Protein AF-A0A9P6NZB2-F1 (afdb_monomer)

Mean predicted aligned error: 3.82 Å

Sequence (118 aa):
MQMKSLKKEGYTLVGYCRKSPGQEIDGDRIRLLQQMVNRLSDRSLVEKVFVSCCSSASDLLLERDLKNGKVIIEALEGVEGDTQDLVHYLRRVEDKVCIVAIDFAGFSTNSADVRNFF

pLDDT: mean 91.88, std 6.49, range [55.0, 97.62]

Foldseek 3Di:
DDLVVCVVVFAQEEEEEEDEDDDDDLVVLLVVQLVSLCCCVVPPVHPAYAYQSYHALADQLCPGPPPDDPVSQVSHPRHPYYSNSVLVVVVPDPTHYDYDYDDPSGNHVHPVSVVVSD

Structure (mmCIF, N/CA/C/O backbone):
data_AF-A0A9P6NZB2-F1
#
_entry.id   AF-A0A9P6NZB2-F1
#
loop_
_atom_site.group_PDB
_atom_site.id
_atom_site.type_symbol
_atom_site.label_atom_id
_atom_site.label_alt_id
_atom_site.label_comp_id
_atom_site.label_asym_id
_atom_site.label_entity_id
_atom_site.label_seq_id
_atom_site.pdbx_PDB_ins_code
_atom_site.Cartn_x
_atom_site.Cartn_y
_atom_site.Cartn_z
_atom_site.occupancy
_atom_site.B_iso_or_equiv
_atom_site.auth_seq_id
_atom_site.auth_comp_id
_atom_site.auth_asym_id
_atom_site.auth_atom_id
_atom_site.pdbx_PDB_model_num
ATOM 1 N N . MET A 1 1 ? -19.961 4.821 1.837 1.00 55.00 1 MET A N 1
ATOM 2 C CA . MET A 1 1 ? -19.388 4.749 3.199 1.00 55.00 1 MET A CA 1
ATOM 3 C C . MET A 1 1 ? -18.611 6.038 3.439 1.00 55.00 1 MET A C 1
ATOM 5 O O . MET A 1 1 ? -17.797 6.380 2.593 1.00 55.00 1 MET A O 1
ATOM 9 N N . GLN A 1 2 ? -18.923 6.820 4.476 1.00 76.62 2 GLN A N 1
ATOM 10 C CA . GLN A 1 2 ? -18.209 8.078 4.746 1.00 76.62 2 GLN A CA 1
ATOM 11 C C . GLN A 1 2 ? -17.050 7.794 5.704 1.00 76.62 2 GLN A C 1
ATOM 13 O O . GLN A 1 2 ? -17.273 7.284 6.790 1.00 76.62 2 GLN A O 1
ATOM 18 N N . MET A 1 3 ? -15.820 8.160 5.350 1.00 83.06 3 MET A N 1
ATOM 19 C CA . MET A 1 3 ? -14.619 7.855 6.154 1.00 83.06 3 MET A CA 1
ATOM 20 C C . MET A 1 3 ? -14.681 8.416 7.586 1.00 83.06 3 MET A C 1
ATOM 22 O O . MET A 1 3 ? -14.125 7.851 8.522 1.00 83.06 3 MET A O 1
ATOM 26 N N . LYS A 1 4 ? -15.450 9.495 7.778 1.00 86.69 4 LYS A N 1
ATOM 27 C CA . LYS A 1 4 ? -15.753 10.069 9.094 1.00 86.69 4 LYS A CA 1
ATOM 28 C C . LYS A 1 4 ? -16.547 9.124 10.005 1.00 86.69 4 LYS A C 1
ATOM 30 O O . LYS A 1 4 ? -16.383 9.222 11.215 1.00 86.69 4 LYS A O 1
ATOM 35 N N . SER A 1 5 ? -17.418 8.261 9.471 1.00 89.69 5 SER A N 1
ATOM 36 C CA . SER A 1 5 ? -18.164 7.3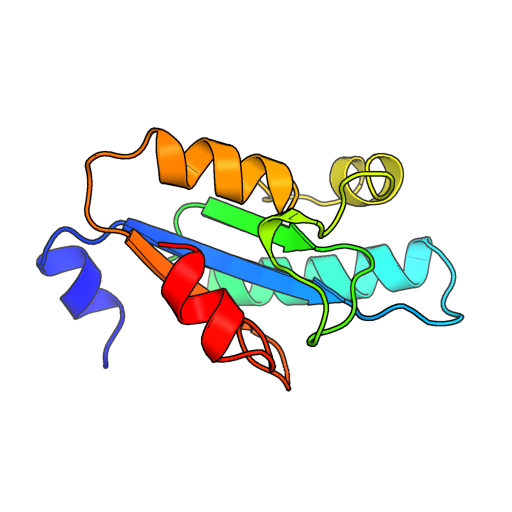00 10.298 1.00 89.69 5 SER A CA 1
ATOM 37 C C . SER A 1 5 ? -17.243 6.194 10.800 1.00 89.69 5 SER A C 1
ATOM 39 O O . SER A 1 5 ? -17.219 5.944 11.996 1.00 89.69 5 SER A O 1
ATOM 41 N N . LEU A 1 6 ? -16.387 5.654 9.927 1.00 90.69 6 LEU A N 1
ATOM 42 C CA . LEU A 1 6 ? -15.390 4.646 10.297 1.00 90.69 6 LEU A CA 1
ATOM 43 C C . LEU A 1 6 ? -14.466 5.141 11.417 1.00 90.69 6 LEU A C 1
ATOM 45 O O . LEU A 1 6 ? -14.271 4.436 12.401 1.00 90.69 6 LEU A O 1
ATOM 49 N N . LYS A 1 7 ? -13.978 6.387 11.340 1.00 87.69 7 LYS A N 1
ATOM 50 C CA . LYS A 1 7 ? -13.205 6.973 12.449 1.00 87.69 7 LYS A CA 1
ATOM 51 C C . LYS A 1 7 ? -13.992 7.051 13.758 1.00 87.69 7 LYS A C 1
ATOM 53 O O . LYS A 1 7 ? -13.444 6.763 14.814 1.00 87.69 7 LYS A O 1
ATOM 58 N N . LYS A 1 8 ? -15.277 7.419 13.711 1.00 89.88 8 LYS A N 1
ATOM 59 C CA . LYS A 1 8 ? -16.143 7.440 14.908 1.00 89.88 8 LYS A CA 1
ATOM 60 C C . LYS A 1 8 ? -16.384 6.044 15.485 1.00 89.88 8 LYS A C 1
ATOM 62 O O . LYS A 1 8 ? -16.587 5.917 16.684 1.00 89.88 8 LYS A O 1
ATOM 67 N N . GLU A 1 9 ? -16.354 5.020 14.640 1.00 91.88 9 GLU A N 1
ATOM 68 C CA . GLU A 1 9 ? -16.459 3.608 15.020 1.00 91.88 9 GLU A CA 1
ATOM 69 C C . GLU A 1 9 ? -15.127 3.025 15.533 1.00 91.88 9 GLU A C 1
ATOM 71 O O . GLU A 1 9 ? -15.064 1.839 15.861 1.00 91.88 9 GLU A O 1
ATOM 76 N N . GLY A 1 10 ? -14.073 3.847 15.620 1.00 91.81 10 GLY A N 1
ATOM 77 C CA . GLY A 1 10 ? -12.763 3.462 16.141 1.00 91.81 10 GLY A CA 1
ATOM 78 C C . GLY A 1 10 ? -11.838 2.814 15.113 1.00 91.81 10 GLY A C 1
ATOM 79 O O . GLY A 1 10 ? -10.882 2.159 15.508 1.00 91.81 10 GLY A O 1
ATOM 80 N N . TYR A 1 11 ? -12.108 2.958 13.810 1.00 94.56 11 TYR A N 1
ATOM 81 C CA . TYR A 1 11 ? -11.188 2.469 12.783 1.00 94.56 11 TYR A CA 1
ATOM 82 C C . TYR A 1 11 ? -10.016 3.427 12.569 1.00 94.56 11 TYR A C 1
ATOM 84 O O . TYR A 1 11 ? -10.221 4.615 12.301 1.00 94.56 11 TYR A O 1
ATOM 92 N N . THR A 1 12 ? -8.805 2.877 12.536 1.00 94.69 12 THR A N 1
ATOM 93 C CA . THR A 1 12 ? -7.632 3.550 11.976 1.00 94.69 12 THR A CA 1
ATOM 94 C C . THR A 1 12 ? -7.692 3.482 10.454 1.00 94.69 12 THR A C 1
ATOM 96 O O . THR A 1 12 ? -7.777 2.404 9.857 1.00 94.69 12 THR A O 1
ATOM 99 N N . LEU A 1 13 ? -7.661 4.645 9.804 1.00 95.25 13 LEU A N 1
ATOM 100 C CA . LEU A 1 13 ? -7.665 4.739 8.345 1.00 95.25 13 LEU A CA 1
ATOM 101 C C . LEU A 1 13 ? -6.232 4.713 7.816 1.00 95.25 13 LEU A C 1
ATOM 103 O O . LEU A 1 13 ? -5.441 5.608 8.118 1.00 95.25 13 LEU A O 1
ATOM 107 N N . VAL A 1 14 ? -5.917 3.724 6.984 1.00 96.56 14 VAL A N 1
ATOM 108 C CA . VAL A 1 14 ? -4.590 3.545 6.383 1.00 96.56 14 VAL A CA 1
ATOM 109 C C . VAL A 1 14 ? -4.694 3.693 4.872 1.00 96.56 14 VAL A C 1
ATOM 111 O O . VAL A 1 14 ? -5.451 2.984 4.217 1.00 96.56 14 VAL A O 1
ATOM 114 N N . GLY A 1 15 ? -3.939 4.623 4.304 1.00 96.75 15 GLY A N 1
ATOM 115 C CA . GLY A 1 15 ? -3.815 4.803 2.868 1.00 96.75 15 GLY A CA 1
ATOM 116 C C . GLY A 1 15 ? -2.869 3.776 2.261 1.00 96.75 15 GLY A C 1
ATOM 117 O O . GLY A 1 15 ? -1.808 3.494 2.813 1.00 96.75 15 GLY A O 1
ATOM 118 N N . TYR A 1 16 ? -3.242 3.248 1.101 1.00 97.00 16 TYR A N 1
ATOM 119 C CA . TYR A 1 16 ? -2.373 2.396 0.301 1.00 97.00 16 TYR A CA 1
ATOM 120 C C . TYR A 1 16 ? -2.412 2.820 -1.164 1.00 97.00 16 TYR A C 1
ATOM 122 O O . TYR A 1 16 ? -3.485 3.011 -1.746 1.00 97.00 16 TYR A O 1
ATOM 130 N N . CYS A 1 17 ? -1.248 2.953 -1.787 1.00 95.88 17 CYS A N 1
ATOM 131 C CA . CYS A 1 17 ? -1.152 3.135 -3.230 1.00 95.88 17 CYS A CA 1
ATOM 132 C C . CYS A 1 17 ? -0.099 2.202 -3.828 1.00 95.88 17 CYS A C 1
ATOM 134 O O . CYS A 1 17 ? 0.818 1.743 -3.152 1.00 95.88 17 CYS A O 1
ATOM 136 N N . ARG A 1 18 ? -0.255 1.884 -5.112 1.00 94.50 18 ARG A N 1
ATOM 137 C CA . ARG A 1 18 ? 0.628 0.968 -5.834 1.00 94.50 18 ARG A CA 1
ATOM 138 C C . ARG A 1 18 ? 0.933 1.526 -7.211 1.00 94.50 18 ARG A C 1
ATOM 140 O O . ARG A 1 18 ? 0.044 2.053 -7.880 1.00 94.50 18 ARG A O 1
ATOM 147 N N . LYS A 1 19 ? 2.164 1.321 -7.676 1.00 92.50 19 LYS A N 1
ATOM 148 C CA . LYS A 1 19 ? 2.532 1.512 -9.078 1.00 92.50 19 LYS A CA 1
ATOM 149 C C . LYS A 1 19 ? 2.953 0.189 -9.708 1.00 92.50 19 LYS A C 1
ATOM 151 O O . LYS A 1 19 ? 3.798 -0.530 -9.182 1.00 92.50 19 LYS A O 1
ATOM 156 N N . SER A 1 20 ? 2.376 -0.115 -10.870 1.00 92.44 20 SER A N 1
ATOM 157 C CA . SER A 1 20 ? 2.782 -1.270 -11.676 1.00 92.44 20 SER A CA 1
ATOM 158 C C . SER A 1 20 ? 4.220 -1.131 -12.177 1.00 92.44 20 SER A C 1
ATOM 160 O O . SER A 1 20 ? 4.693 -0.001 -12.351 1.00 92.44 20 SER A O 1
ATOM 162 N N . PRO A 1 21 ? 4.906 -2.242 -12.484 1.00 91.75 21 PRO A N 1
ATOM 163 C CA . PRO A 1 21 ? 6.121 -2.202 -13.282 1.00 91.75 21 PRO A CA 1
ATOM 164 C C . PRO A 1 21 ? 5.874 -1.468 -14.602 1.00 91.75 21 PRO A C 1
ATOM 166 O O . PRO A 1 21 ? 4.776 -1.519 -15.165 1.00 91.75 21 PRO A O 1
ATOM 169 N N . GLY A 1 22 ? 6.884 -0.748 -15.068 1.00 89.56 22 GLY A N 1
ATOM 170 C CA . GLY A 1 22 ? 6.807 0.080 -16.262 1.00 89.56 22 GLY A CA 1
ATOM 171 C C . GLY A 1 22 ? 8.182 0.606 -16.655 1.00 89.56 22 GLY A C 1
ATOM 172 O O . GLY A 1 22 ? 9.174 0.305 -15.996 1.00 89.56 22 GLY A O 1
ATOM 173 N N . GLN A 1 23 ? 8.227 1.336 -17.768 1.00 90.75 23 GLN A N 1
ATOM 174 C CA . GLN A 1 23 ? 9.461 1.843 -18.382 1.00 90.75 23 GLN A CA 1
ATOM 175 C C . GLN A 1 23 ? 9.780 3.288 -17.966 1.00 90.75 23 GLN A C 1
ATOM 177 O O . GLN A 1 23 ? 10.683 3.903 -18.526 1.00 90.75 23 GLN A O 1
ATOM 182 N N . GLU A 1 24 ? 9.010 3.870 -17.042 1.00 90.62 24 GLU A N 1
ATOM 183 C CA . GLU A 1 24 ? 9.308 5.201 -16.525 1.00 90.62 24 GLU A CA 1
ATOM 184 C C . GLU A 1 24 ? 10.604 5.202 -15.709 1.00 90.62 24 GLU A C 1
ATOM 186 O O . GLU A 1 24 ? 10.911 4.249 -14.994 1.00 90.62 24 GLU A O 1
ATOM 191 N N . ILE A 1 25 ? 11.342 6.306 -15.796 1.00 92.56 25 ILE A N 1
ATOM 192 C CA . ILE A 1 25 ? 12.512 6.535 -14.952 1.00 92.56 25 ILE A CA 1
ATOM 193 C C . ILE A 1 25 ? 12.085 6.794 -13.501 1.00 92.56 25 ILE A C 1
ATOM 195 O O . ILE A 1 25 ? 10.969 7.258 -13.241 1.00 92.56 25 ILE A O 1
ATOM 199 N N . ASP A 1 26 ? 12.998 6.569 -12.557 1.00 92.25 26 ASP A N 1
ATOM 200 C CA . ASP A 1 26 ? 12.716 6.681 -11.121 1.00 92.25 26 ASP A CA 1
ATOM 201 C C . ASP A 1 26 ? 12.127 8.043 -10.726 1.00 92.25 26 ASP A C 1
ATOM 203 O O . ASP A 1 26 ? 11.168 8.091 -9.961 1.00 92.25 26 ASP A O 1
ATOM 207 N N . GLY A 1 27 ? 12.615 9.150 -11.299 1.00 94.81 27 GLY A N 1
ATOM 208 C CA . GLY A 1 27 ? 12.093 10.492 -11.005 1.00 94.81 27 GLY A CA 1
ATOM 209 C C . GLY A 1 27 ? 10.613 10.672 -11.369 1.00 94.81 27 GLY A C 1
ATOM 210 O O . GLY A 1 27 ? 9.842 11.242 -10.595 1.00 94.81 27 GLY A O 1
ATOM 211 N N . ASP A 1 28 ? 10.182 10.136 -12.514 1.00 95.31 28 ASP A N 1
ATOM 212 C CA . ASP A 1 28 ? 8.770 10.161 -12.903 1.00 95.31 28 ASP A CA 1
ATOM 213 C C . ASP A 1 28 ? 7.931 9.238 -12.023 1.00 95.31 28 ASP A C 1
ATOM 215 O O . ASP A 1 28 ? 6.816 9.595 -11.635 1.00 95.31 28 ASP A O 1
ATOM 219 N N . ARG A 1 29 ? 8.473 8.072 -11.659 1.00 94.69 29 ARG A N 1
ATOM 220 C CA . ARG A 1 29 ? 7.814 7.135 -10.747 1.00 94.69 29 ARG A CA 1
ATOM 221 C C . ARG A 1 29 ? 7.594 7.755 -9.369 1.00 94.69 29 ARG A C 1
ATOM 223 O O . ARG A 1 29 ? 6.467 7.709 -8.878 1.00 94.69 29 ARG A O 1
ATOM 230 N N . ILE A 1 30 ? 8.618 8.389 -8.796 1.00 96.00 30 ILE A N 1
ATOM 231 C CA . ILE A 1 30 ? 8.549 9.125 -7.524 1.00 96.00 30 ILE A CA 1
ATOM 232 C C . ILE A 1 30 ? 7.486 10.220 -7.617 1.00 96.00 30 ILE A C 1
ATOM 234 O O . ILE A 1 30 ? 6.572 10.260 -6.798 1.00 96.00 30 ILE A O 1
ATOM 238 N N . ARG A 1 31 ? 7.527 11.060 -8.661 1.00 97.06 31 ARG A N 1
ATOM 239 C CA . ARG A 1 31 ? 6.545 12.138 -8.854 1.00 97.06 31 ARG A CA 1
ATOM 240 C C . ARG A 1 31 ? 5.108 11.612 -8.920 1.00 97.06 31 ARG A C 1
ATOM 242 O O . ARG A 1 31 ? 4.209 12.207 -8.328 1.00 97.06 31 ARG A O 1
ATOM 249 N N . LEU A 1 32 ? 4.871 10.523 -9.653 1.00 95.12 32 LEU A N 1
ATOM 250 C CA . LEU A 1 32 ? 3.542 9.919 -9.782 1.00 95.12 32 LEU A CA 1
ATOM 251 C C . LEU A 1 32 ? 3.064 9.306 -8.460 1.00 95.12 32 LEU A C 1
ATOM 253 O O . LEU A 1 32 ? 1.912 9.514 -8.081 1.00 95.12 32 LEU A O 1
ATOM 257 N N . LEU A 1 33 ? 3.938 8.598 -7.745 1.00 95.50 33 LEU A N 1
ATOM 258 C CA . LEU A 1 33 ? 3.632 8.039 -6.429 1.00 95.50 33 LEU A CA 1
ATOM 259 C C . LEU A 1 33 ? 3.337 9.141 -5.409 1.00 95.50 33 LEU A C 1
ATOM 261 O O . LEU A 1 33 ? 2.310 9.070 -4.738 1.00 95.50 33 LEU A O 1
ATOM 265 N N . GLN A 1 34 ? 4.136 10.210 -5.369 1.00 97.56 34 GLN A N 1
ATOM 266 C CA . GLN A 1 34 ? 3.901 11.349 -4.480 1.00 97.56 34 GLN A CA 1
ATOM 267 C C . GLN A 1 34 ? 2.531 11.990 -4.731 1.00 97.56 34 GLN A C 1
ATOM 269 O O . GLN A 1 34 ? 1.818 12.338 -3.793 1.00 97.56 34 GLN A O 1
ATOM 274 N N . GLN A 1 35 ? 2.097 12.097 -5.992 1.00 96.31 35 GLN A N 1
ATOM 275 C CA . GLN A 1 35 ? 0.750 12.585 -6.300 1.00 96.31 35 GLN A CA 1
ATOM 276 C C . GLN A 1 35 ? -0.352 11.673 -5.743 1.00 96.31 35 GLN A C 1
ATOM 278 O O . GLN A 1 35 ? -1.403 12.170 -5.335 1.00 96.31 35 GLN A O 1
ATOM 283 N N . MET A 1 36 ? -0.145 10.354 -5.730 1.00 95.88 36 MET A N 1
ATOM 284 C CA . MET A 1 36 ? -1.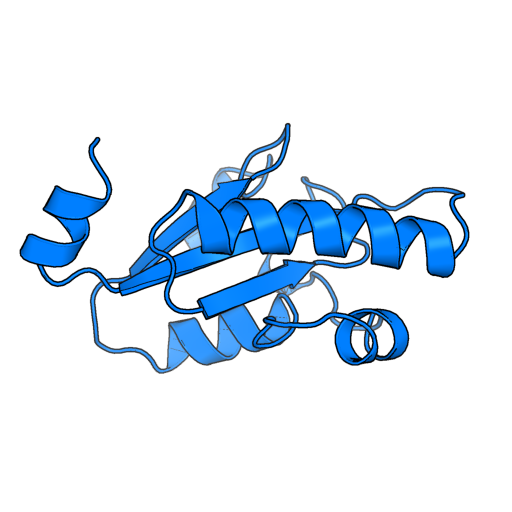091 9.402 -5.136 1.00 95.88 36 MET A CA 1
ATOM 285 C C . MET A 1 36 ? -1.087 9.499 -3.605 1.00 95.88 36 MET A C 1
ATOM 287 O O . MET A 1 36 ? -2.164 9.529 -3.010 1.00 95.88 36 MET A O 1
ATOM 291 N N . VAL A 1 37 ? 0.093 9.623 -2.988 1.00 96.81 37 VAL A N 1
ATOM 292 C CA . VAL A 1 37 ? 0.267 9.835 -1.540 1.00 96.81 37 VAL A CA 1
ATOM 293 C C . VAL A 1 37 ? -0.443 11.112 -1.092 1.00 96.81 37 VAL A C 1
ATOM 295 O O . VAL A 1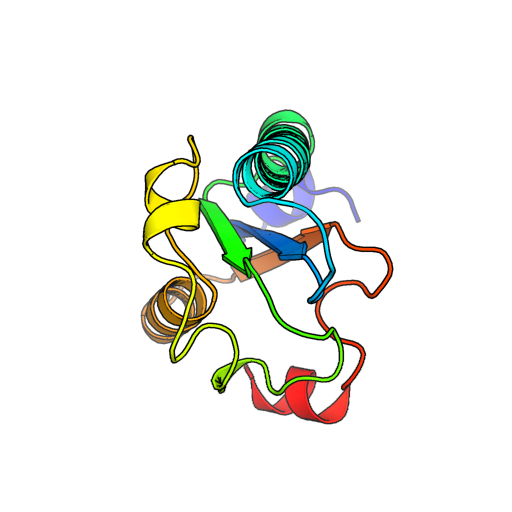 37 ? -1.310 11.049 -0.226 1.00 96.81 37 VAL A O 1
ATOM 298 N N . ASN A 1 38 ? -0.191 12.245 -1.754 1.00 96.50 38 ASN A N 1
ATOM 299 C CA . ASN A 1 38 ? -0.836 13.518 -1.420 1.00 96.50 38 ASN A CA 1
ATOM 300 C C . ASN A 1 38 ? -2.366 13.412 -1.508 1.00 96.50 38 ASN A C 1
ATOM 302 O O . ASN A 1 38 ? -3.081 13.881 -0.631 1.00 96.50 38 ASN A O 1
ATOM 306 N N . ARG A 1 39 ? -2.901 12.725 -2.529 1.00 95.06 39 ARG A N 1
ATOM 307 C CA . ARG A 1 39 ? -4.355 12.513 -2.658 1.00 95.06 39 ARG A CA 1
ATOM 308 C C . ARG A 1 39 ? -4.934 11.669 -1.526 1.00 95.06 39 ARG A C 1
ATOM 310 O O . ARG A 1 39 ? -6.052 11.955 -1.093 1.00 95.06 39 ARG A O 1
ATOM 317 N N . LEU A 1 40 ? -4.221 10.634 -1.083 1.00 94.81 40 LEU A N 1
ATOM 318 C CA . LEU A 1 40 ? -4.625 9.839 0.074 1.00 94.81 40 LEU A CA 1
ATOM 319 C C . LEU A 1 40 ? -4.686 10.733 1.315 1.00 94.81 40 LEU A C 1
ATOM 321 O O . LEU A 1 40 ? -5.752 10.837 1.924 1.00 94.81 40 LEU A O 1
ATOM 325 N N . SER A 1 41 ? -3.602 11.443 1.617 1.00 93.88 41 SER A N 1
ATOM 326 C CA . SER A 1 41 ? -3.489 12.313 2.791 1.00 93.88 41 SER A CA 1
ATOM 327 C C . SER A 1 41 ? -4.535 13.433 2.802 1.00 93.88 41 SER A C 1
ATOM 329 O O . SER A 1 41 ? -5.273 13.582 3.775 1.00 93.88 41 SER A O 1
ATOM 331 N N . ASP A 1 42 ? -4.687 14.159 1.693 1.00 92.19 42 ASP A N 1
ATOM 332 C CA . ASP A 1 42 ? -5.550 15.345 1.620 1.00 92.19 42 ASP A CA 1
ATOM 333 C C . ASP A 1 42 ? -7.045 15.008 1.651 1.00 92.19 42 ASP A C 1
ATOM 335 O O . ASP A 1 42 ? -7.864 15.798 2.123 1.00 92.19 42 ASP A O 1
ATOM 339 N N . ARG A 1 43 ? -7.436 13.859 1.082 1.00 87.75 43 ARG A N 1
ATOM 340 C CA . ARG A 1 43 ? -8.853 13.570 0.788 1.00 87.75 43 ARG A CA 1
ATOM 341 C C . ARG A 1 43 ? -9.438 12.415 1.578 1.00 87.75 43 ARG A C 1
ATOM 343 O O . ARG A 1 43 ? -10.661 12.282 1.604 1.00 87.75 43 ARG A O 1
ATOM 350 N N . SER A 1 44 ? -8.599 11.593 2.205 1.00 85.88 44 SER A N 1
ATOM 351 C CA . SER A 1 44 ? -9.038 10.298 2.731 1.00 85.88 44 SER A CA 1
ATOM 352 C C . SER A 1 44 ? -8.959 10.174 4.255 1.00 85.88 44 SER A C 1
ATOM 354 O O . SER A 1 44 ? -9.249 9.108 4.788 1.00 85.88 44 SER A O 1
ATOM 356 N N . LEU A 1 45 ? -8.604 11.247 4.978 1.00 90.50 45 LEU A N 1
ATOM 357 C CA . LEU A 1 45 ? -8.468 11.251 6.449 1.00 90.50 45 LEU A CA 1
ATOM 358 C C . LEU A 1 45 ? -7.550 10.136 6.987 1.00 90.50 45 LEU A C 1
ATOM 360 O O . LEU A 1 45 ? -7.683 9.738 8.148 1.00 90.50 45 LEU A O 1
ATOM 364 N N . VAL A 1 46 ? -6.664 9.620 6.136 1.00 94.25 46 VAL A N 1
ATOM 365 C CA . VAL A 1 46 ? -5.732 8.549 6.480 1.00 94.25 46 VAL A CA 1
ATOM 366 C C . VAL A 1 46 ? -4.698 9.075 7.462 1.00 94.25 46 VAL A C 1
ATOM 368 O O . VAL A 1 46 ? -4.304 10.236 7.407 1.00 94.25 46 VAL A O 1
ATOM 371 N N . GLU A 1 47 ? -4.293 8.220 8.387 1.00 94.50 47 GLU A N 1
ATOM 372 C CA . GLU A 1 47 ? -3.294 8.542 9.413 1.00 94.50 47 GLU A CA 1
ATOM 373 C C . GLU A 1 47 ? -1.903 8.062 9.016 1.00 94.50 47 GLU A C 1
ATOM 375 O O . GLU A 1 47 ? -0.903 8.560 9.519 1.00 94.50 47 GLU A O 1
ATOM 380 N N . LYS A 1 48 ? -1.860 7.076 8.121 1.00 96.12 48 LYS A N 1
ATOM 381 C CA . LYS A 1 48 ? -0.660 6.396 7.648 1.00 96.12 48 LYS A CA 1
ATOM 382 C C . LYS A 1 48 ? -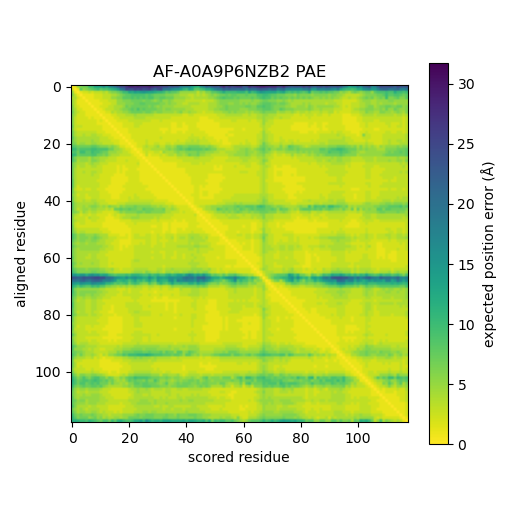0.808 6.120 6.168 1.00 96.12 48 LYS A C 1
ATOM 384 O O . LYS A 1 48 ? -1.913 5.796 5.733 1.00 96.12 48 LYS A O 1
ATOM 389 N N . VAL A 1 49 ? 0.276 6.219 5.408 1.00 97.62 49 VAL A N 1
ATOM 390 C CA . VAL A 1 49 ? 0.285 5.874 3.983 1.00 97.62 49 VAL A CA 1
ATOM 391 C C . VAL A 1 49 ? 1.416 4.898 3.709 1.00 97.62 49 VAL A C 1
ATOM 393 O O . VAL A 1 49 ? 2.563 5.184 4.029 1.00 97.62 49 VAL A O 1
ATOM 396 N N . PHE A 1 50 ? 1.089 3.768 3.092 1.00 96.81 50 PHE A N 1
ATOM 397 C CA . PHE A 1 50 ? 2.060 2.784 2.622 1.00 96.81 50 PHE A CA 1
ATOM 398 C C . PHE A 1 50 ? 2.004 2.679 1.101 1.00 96.81 50 PHE A C 1
ATOM 400 O O . PHE A 1 50 ? 0.942 2.860 0.493 1.00 96.81 50 PHE A O 1
ATOM 407 N N . VAL A 1 51 ? 3.144 2.394 0.479 1.00 95.94 51 VAL A N 1
ATOM 408 C CA . VAL A 1 51 ? 3.283 2.467 -0.978 1.00 95.94 51 VAL A CA 1
ATOM 409 C C . VAL A 1 51 ? 3.949 1.221 -1.533 1.00 95.94 51 VAL A C 1
ATOM 411 O O . VAL A 1 51 ? 5.024 0.841 -1.103 1.00 95.94 51 VAL A O 1
ATOM 414 N N . SER A 1 52 ? 3.370 0.624 -2.567 1.00 95.00 52 SER A N 1
ATOM 415 C CA . SER A 1 52 ? 4.090 -0.358 -3.373 1.00 95.00 52 SER A CA 1
ATOM 416 C C . SER A 1 52 ? 4.674 0.293 -4.616 1.00 95.00 52 SER A C 1
ATOM 418 O O . SER A 1 52 ? 3.947 0.745 -5.509 1.00 95.00 52 SER A O 1
ATOM 420 N N . CYS A 1 53 ? 6.000 0.360 -4.675 1.00 92.06 53 CYS A N 1
ATOM 421 C CA . CYS A 1 53 ? 6.701 1.147 -5.682 1.00 92.06 53 CYS A CA 1
ATOM 422 C C . CYS A 1 53 ? 6.719 0.477 -7.051 1.00 92.06 53 CYS A C 1
ATOM 424 O O . CYS A 1 53 ? 6.750 1.177 -8.064 1.00 92.06 53 CYS A O 1
ATOM 426 N N . CYS A 1 54 ? 6.748 -0.857 -7.098 1.00 91.31 54 CYS A N 1
ATOM 427 C CA . CYS A 1 54 ? 6.876 -1.609 -8.342 1.00 91.31 54 CYS A CA 1
ATOM 428 C C . CYS A 1 54 ? 6.380 -3.054 -8.171 1.00 91.31 54 CYS A C 1
ATOM 430 O O . CYS A 1 54 ? 7.169 -3.986 -8.038 1.00 91.31 54 CYS A O 1
ATOM 432 N N . SER A 1 55 ? 5.063 -3.245 -8.190 1.00 92.69 55 SER A N 1
ATOM 433 C CA . SER A 1 55 ? 4.433 -4.574 -8.135 1.00 92.69 55 SER A CA 1
ATOM 434 C C . SER A 1 55 ? 3.213 -4.623 -9.039 1.00 92.69 55 SER A C 1
ATOM 436 O O . SER A 1 55 ? 2.575 -3.596 -9.266 1.00 92.69 55 SER A O 1
ATOM 438 N N . SER A 1 56 ? 2.879 -5.777 -9.606 1.00 93.75 56 SER A N 1
ATOM 439 C CA . SER A 1 56 ? 1.632 -5.981 -10.346 1.00 93.75 56 SER A CA 1
ATOM 440 C C . SER A 1 56 ? 0.434 -6.043 -9.396 1.00 93.75 56 SER A C 1
ATOM 442 O O . SER A 1 56 ? 0.545 -6.412 -8.230 1.00 93.75 56 SER A O 1
ATOM 444 N N . ALA A 1 57 ? -0.758 -5.730 -9.908 1.00 94.25 57 ALA A N 1
ATOM 445 C CA . ALA A 1 57 ? -1.993 -5.858 -9.137 1.00 94.25 57 ALA A CA 1
ATOM 446 C C . ALA A 1 57 ? -2.328 -7.317 -8.790 1.00 94.25 57 ALA A C 1
ATOM 448 O O . ALA A 1 57 ? -3.073 -7.558 -7.844 1.00 94.25 57 ALA A O 1
ATOM 449 N N . SER A 1 58 ? -1.800 -8.262 -9.572 1.00 94.56 58 SER A N 1
ATOM 450 C CA . SER A 1 58 ? -1.981 -9.705 -9.405 1.00 94.56 58 SER A CA 1
ATOM 451 C C . SER A 1 58 ? -0.960 -10.347 -8.470 1.00 94.56 58 SER A C 1
ATOM 453 O O . SER A 1 58 ? -1.153 -11.501 -8.091 1.00 94.56 58 SER A O 1
ATOM 455 N N . ASP A 1 59 ? 0.125 -9.636 -8.145 1.00 94.94 59 ASP A N 1
ATOM 456 C CA . ASP A 1 59 ? 1.177 -10.163 -7.278 1.00 94.94 59 ASP A CA 1
ATOM 457 C C . ASP A 1 59 ? 0.624 -10.379 -5.873 1.00 94.94 59 ASP A C 1
ATOM 459 O O . ASP A 1 59 ? -0.167 -9.558 -5.382 1.00 94.94 59 ASP A O 1
ATOM 463 N N . LEU A 1 60 ? 1.076 -11.466 -5.244 1.00 95.75 60 LEU A N 1
ATOM 464 C CA . LEU A 1 60 ? 0.736 -11.807 -3.869 1.00 95.75 60 LEU A CA 1
ATOM 465 C C . LEU A 1 60 ? 1.148 -10.659 -2.947 1.00 95.75 60 LEU A C 1
ATOM 467 O O . LEU A 1 60 ? 2.291 -10.204 -2.985 1.00 95.75 60 LEU A O 1
ATOM 471 N N . LEU A 1 61 ? 0.225 -10.188 -2.114 1.00 94.88 61 LEU A N 1
ATOM 472 C CA . LEU A 1 61 ? 0.409 -9.022 -1.251 1.00 94.88 61 LEU A CA 1
ATOM 473 C C . LEU A 1 61 ? 1.615 -9.181 -0.320 1.00 94.88 61 LEU A C 1
ATOM 475 O O . LEU A 1 61 ? 2.376 -8.234 -0.147 1.00 94.88 61 LEU A O 1
ATOM 479 N N . LEU A 1 62 ? 1.827 -10.388 0.216 1.00 94.44 62 LEU A N 1
ATOM 480 C CA . LEU A 1 62 ? 2.970 -10.710 1.078 1.00 94.44 62 LEU A CA 1
ATOM 481 C C . LEU A 1 62 ? 4.315 -10.719 0.336 1.00 94.44 62 LEU A C 1
ATOM 483 O O . LEU A 1 62 ? 5.357 -10.643 0.981 1.00 94.44 62 LEU A O 1
ATOM 487 N N . GLU A 1 63 ? 4.307 -10.801 -0.994 1.00 93.94 63 GLU A N 1
ATOM 488 C CA . GLU A 1 63 ? 5.521 -10.857 -1.813 1.00 93.94 63 GLU A CA 1
ATOM 489 C C . GLU A 1 63 ? 5.875 -9.517 -2.472 1.00 93.94 63 GLU A C 1
ATOM 491 O O . GLU A 1 63 ? 6.979 -9.357 -3.005 1.00 93.94 63 GLU A O 1
ATOM 496 N N . ARG A 1 64 ? 4.969 -8.532 -2.426 1.00 93.38 64 ARG A N 1
ATOM 497 C CA . ARG A 1 64 ? 5.216 -7.196 -2.984 1.00 93.38 64 ARG A CA 1
ATOM 498 C C . ARG A 1 64 ? 6.379 -6.521 -2.268 1.00 93.38 64 ARG A C 1
ATOM 500 O O . ARG A 1 64 ? 6.461 -6.555 -1.049 1.00 93.38 64 ARG A O 1
ATOM 507 N N . ASP A 1 65 ? 7.257 -5.883 -3.035 1.00 91.44 65 ASP A N 1
ATOM 508 C CA . ASP A 1 65 ? 8.380 -5.083 -2.523 1.00 91.44 65 ASP A CA 1
ATOM 509 C C . ASP A 1 65 ? 9.433 -5.872 -1.696 1.00 91.44 65 ASP A C 1
ATOM 511 O O . ASP A 1 65 ? 10.340 -5.280 -1.127 1.00 91.44 65 ASP A O 1
ATOM 515 N N . LEU A 1 66 ? 9.434 -7.218 -1.720 1.00 89.06 66 LEU A N 1
ATOM 516 C CA . LEU A 1 66 ? 10.438 -8.043 -1.010 1.00 89.06 66 LEU A CA 1
ATOM 517 C C . LEU A 1 66 ? 11.901 -7.759 -1.398 1.00 89.06 66 LEU A C 1
ATOM 519 O O . LEU A 1 66 ? 12.819 -8.066 -0.637 1.00 89.06 66 LEU A O 1
ATOM 523 N N . LYS A 1 67 ? 12.141 -7.267 -2.618 1.00 75.81 67 LYS A N 1
ATOM 524 C CA . LYS A 1 67 ? 13.494 -7.099 -3.178 1.00 75.81 67 LYS A CA 1
ATOM 525 C C . LYS A 1 67 ? 13.803 -5.684 -3.663 1.00 75.81 67 LYS A C 1
ATOM 527 O O . LYS A 1 67 ? 14.959 -5.416 -3.967 1.00 75.81 67 LYS A O 1
ATOM 532 N N . ASN A 1 68 ? 12.817 -4.790 -3.745 1.00 65.94 68 ASN A N 1
ATOM 533 C CA . ASN A 1 68 ? 12.923 -3.539 -4.499 1.00 65.94 68 ASN A CA 1
ATOM 534 C C . ASN A 1 68 ? 12.185 -2.394 -3.798 1.00 65.94 68 ASN A C 1
ATOM 536 O O . ASN A 1 68 ? 11.135 -2.617 -3.216 1.00 65.94 68 ASN A O 1
ATOM 540 N N . GLY A 1 69 ? 12.686 -1.162 -3.961 1.00 66.88 69 GLY A N 1
ATOM 541 C CA . GLY A 1 69 ? 11.906 0.056 -3.699 1.00 66.88 69 GLY A CA 1
ATOM 542 C C . GLY A 1 69 ? 12.520 1.070 -2.735 1.00 66.88 69 GLY A C 1
ATOM 543 O O . GLY A 1 69 ? 12.053 2.203 -2.738 1.00 66.88 69 GLY A O 1
ATOM 544 N N . LYS A 1 70 ? 13.577 0.726 -1.981 1.00 79.00 70 LYS A N 1
ATOM 545 C CA . LYS A 1 70 ? 14.136 1.605 -0.929 1.00 79.00 70 LYS A CA 1
ATOM 546 C C . LYS A 1 70 ? 14.467 3.019 -1.402 1.00 79.00 70 LYS A C 1
ATOM 548 O O . LYS A 1 70 ? 13.985 3.967 -0.807 1.00 79.00 70 LYS A O 1
ATOM 553 N N . VAL A 1 71 ? 15.183 3.157 -2.520 1.00 86.88 71 VAL A N 1
ATOM 554 C CA . VAL A 1 71 ? 15.544 4.476 -3.080 1.00 86.88 71 VAL A CA 1
ATOM 555 C C . VAL A 1 71 ? 14.305 5.315 -3.414 1.00 86.88 71 VAL A C 1
ATOM 557 O O . VAL A 1 71 ? 14.294 6.519 -3.192 1.00 86.88 71 VAL A O 1
ATOM 560 N N . ILE A 1 72 ? 13.247 4.684 -3.934 1.00 91.62 72 ILE A N 1
ATOM 561 C CA . ILE A 1 72 ? 11.998 5.376 -4.276 1.00 91.62 72 ILE A CA 1
ATOM 562 C C . ILE A 1 72 ? 11.241 5.753 -3.000 1.00 91.62 72 ILE A C 1
ATOM 564 O O . ILE A 1 72 ? 10.788 6.885 -2.899 1.00 91.62 72 ILE A O 1
ATOM 568 N N . ILE A 1 73 ? 11.121 4.837 -2.033 1.00 93.44 73 ILE A N 1
ATOM 569 C CA . ILE A 1 73 ? 10.440 5.083 -0.752 1.00 93.44 73 I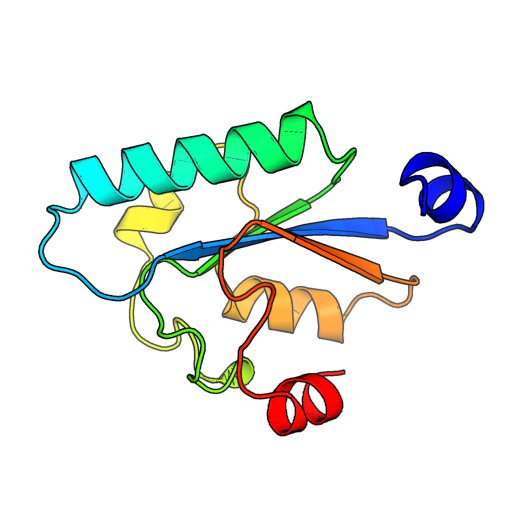LE A CA 1
ATOM 570 C C . ILE A 1 73 ? 11.127 6.203 0.032 1.00 93.44 73 ILE A C 1
ATOM 572 O O . ILE A 1 73 ? 10.447 7.101 0.512 1.00 93.44 73 ILE A O 1
ATOM 576 N N . GLU A 1 74 ? 12.459 6.192 0.112 1.00 93.31 74 GLU A N 1
ATOM 577 C CA . GLU A 1 74 ? 13.258 7.217 0.799 1.00 93.31 74 GLU A CA 1
ATOM 578 C C . GLU A 1 74 ? 13.101 8.613 0.175 1.00 93.31 74 GLU A C 1
ATOM 580 O O . GLU A 1 74 ? 13.301 9.618 0.854 1.00 93.31 74 GLU A O 1
ATOM 585 N N . ALA A 1 75 ? 12.730 8.685 -1.107 1.00 95.81 75 ALA A N 1
ATOM 586 C CA . ALA A 1 75 ? 12.476 9.934 -1.818 1.00 95.81 75 ALA A CA 1
ATOM 587 C C . ALA A 1 75 ? 11.017 10.423 -1.720 1.00 95.81 75 ALA A C 1
ATOM 589 O O . ALA A 1 75 ? 10.717 11.514 -2.209 1.00 95.81 75 ALA A O 1
ATOM 590 N N . LEU A 1 76 ? 10.105 9.631 -1.143 1.00 96.62 76 LEU A N 1
ATOM 591 C CA . LEU A 1 76 ? 8.708 10.015 -0.941 1.00 96.62 76 LEU A CA 1
ATOM 592 C C . LEU A 1 76 ? 8.518 10.691 0.420 1.00 96.62 76 LEU A C 1
ATOM 594 O O . LEU A 1 76 ? 9.060 10.269 1.438 1.00 96.62 76 LEU A O 1
ATOM 598 N N . GLU A 1 77 ? 7.671 11.714 0.449 1.00 96.88 77 GLU A N 1
ATOM 599 C CA . GLU A 1 77 ? 7.279 12.415 1.670 1.00 96.88 77 GLU A CA 1
ATOM 600 C C . GLU A 1 77 ? 5.899 11.953 2.147 1.00 96.88 77 GLU A C 1
ATOM 602 O O . GLU A 1 77 ? 4.980 11.757 1.347 1.00 96.88 77 GLU A O 1
ATOM 607 N N . GLY A 1 78 ? 5.728 11.832 3.467 1.00 95.94 78 GLY A N 1
ATOM 608 C CA . GLY A 1 78 ? 4.441 11.479 4.076 1.00 95.94 78 GLY A CA 1
ATOM 609 C C . GLY A 1 78 ? 4.055 10.005 3.921 1.00 95.94 78 GLY A C 1
ATOM 610 O O . GLY A 1 78 ? 2.867 9.684 3.950 1.00 95.94 78 GLY A O 1
ATOM 611 N N . VAL A 1 79 ? 5.042 9.123 3.743 1.00 96.88 79 VAL A N 1
ATOM 612 C CA . VAL A 1 79 ? 4.867 7.666 3.706 1.00 96.88 79 VAL A CA 1
ATOM 613 C C . VAL A 1 79 ? 5.482 7.017 4.946 1.00 96.88 79 VAL A C 1
ATOM 615 O O . VAL A 1 79 ? 6.492 7.479 5.466 1.00 96.88 79 VAL A O 1
ATOM 618 N N . GLU A 1 80 ? 4.869 5.936 5.416 1.00 96.62 80 GLU A N 1
ATOM 619 C CA . GLU A 1 80 ? 5.341 5.135 6.553 1.00 96.62 80 GLU A CA 1
ATOM 620 C C . GLU A 1 80 ? 6.225 3.965 6.108 1.00 96.62 80 GLU A C 1
ATOM 622 O O . GLU A 1 80 ? 6.896 3.359 6.938 1.00 96.62 80 GLU A O 1
ATOM 627 N N . GLY A 1 81 ? 6.214 3.639 4.812 1.00 95.81 81 GLY A N 1
ATOM 628 C CA . GLY A 1 81 ? 7.004 2.551 4.253 1.00 95.81 81 GLY A CA 1
ATOM 629 C C . GLY A 1 81 ? 6.349 1.877 3.054 1.00 95.81 81 GLY A C 1
ATOM 630 O O . GLY A 1 81 ? 5.404 2.403 2.449 1.00 95.81 81 GLY A O 1
ATOM 631 N N . ASP A 1 82 ? 6.867 0.701 2.715 1.00 95.69 82 ASP A N 1
ATOM 632 C CA . ASP A 1 82 ? 6.396 -0.102 1.593 1.00 95.69 82 ASP A CA 1
ATOM 633 C C . ASP A 1 82 ? 5.303 -1.125 1.974 1.00 95.69 82 ASP A C 1
ATOM 635 O O . ASP A 1 82 ? 4.690 -1.058 3.046 1.00 95.69 82 ASP A O 1
ATOM 639 N N . THR A 1 83 ? 4.991 -2.072 1.077 1.00 95.31 83 THR A N 1
ATOM 640 C CA . THR A 1 83 ? 4.008 -3.128 1.381 1.00 95.31 83 THR A CA 1
ATOM 641 C C . THR A 1 83 ? 4.468 -4.052 2.513 1.00 95.31 83 THR A C 1
ATOM 643 O O . THR A 1 83 ? 3.628 -4.536 3.271 1.00 95.31 83 THR A O 1
ATOM 646 N N . GLN A 1 84 ? 5.770 -4.296 2.674 1.00 95.00 84 GLN A N 1
ATOM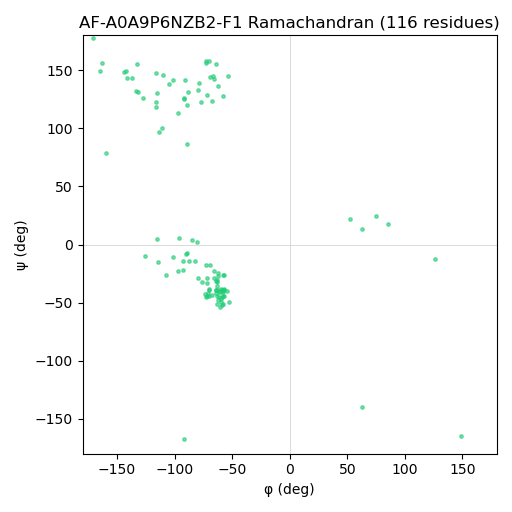 647 C CA . GLN A 1 84 ? 6.286 -5.110 3.776 1.00 95.00 84 GLN A CA 1
ATOM 648 C C . GLN A 1 84 ? 6.129 -4.373 5.107 1.00 95.00 84 GLN A C 1
ATOM 650 O O . GLN A 1 84 ? 5.701 -4.975 6.094 1.00 95.00 84 GLN A O 1
ATOM 655 N N . ASP A 1 85 ? 6.360 -3.060 5.127 1.00 95.69 85 ASP A N 1
ATOM 656 C CA . ASP A 1 85 ? 6.082 -2.231 6.304 1.00 95.69 85 ASP A CA 1
ATOM 657 C C . ASP A 1 85 ? 4.588 -2.235 6.665 1.00 95.69 85 ASP A C 1
ATOM 659 O O . ASP A 1 85 ? 4.239 -2.373 7.842 1.00 95.69 85 ASP A O 1
ATOM 663 N N . LEU A 1 86 ? 3.690 -2.197 5.669 1.00 96.12 86 LEU A N 1
ATOM 664 C CA . LEU A 1 86 ? 2.248 -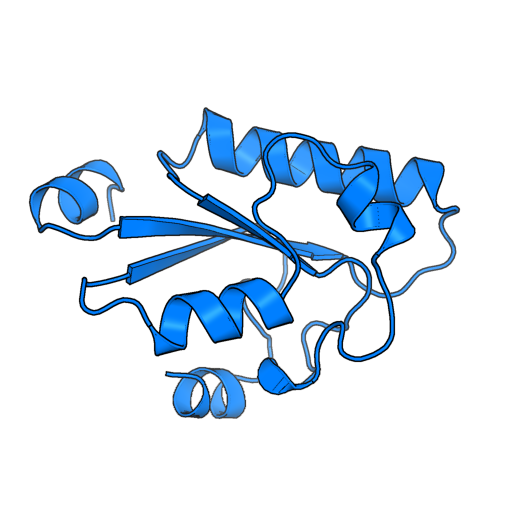2.367 5.890 1.00 96.12 86 LEU A CA 1
ATOM 665 C C . LEU A 1 86 ? 1.934 -3.728 6.525 1.00 96.12 86 LEU A C 1
ATOM 667 O O . LEU A 1 86 ? 1.179 -3.794 7.491 1.00 96.12 86 LEU A O 1
ATOM 671 N N . VAL A 1 87 ? 2.512 -4.816 6.010 1.00 95.38 87 VAL A N 1
ATOM 672 C CA . VAL A 1 87 ? 2.328 -6.167 6.571 1.00 95.38 87 VAL A CA 1
ATOM 673 C C . VAL A 1 87 ? 2.790 -6.216 8.024 1.00 95.38 87 VAL A C 1
ATOM 675 O O . VAL A 1 87 ? 2.094 -6.757 8.885 1.00 95.38 87 VAL A O 1
ATOM 678 N N . HIS A 1 88 ? 3.951 -5.637 8.325 1.00 95.06 88 HIS A N 1
ATOM 679 C CA . HIS A 1 88 ? 4.465 -5.569 9.687 1.00 95.06 88 HIS A CA 1
ATOM 680 C C . HIS A 1 88 ? 3.574 -4.738 10.609 1.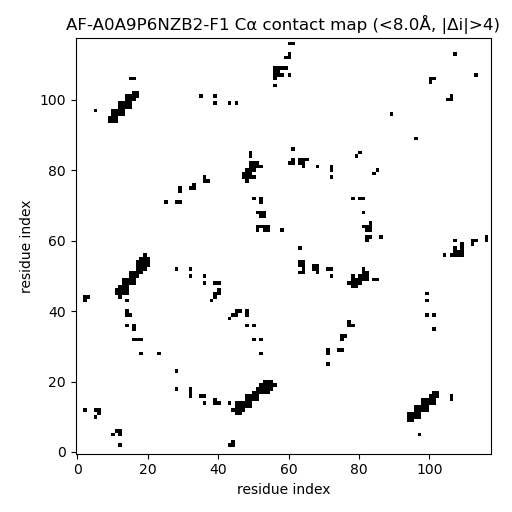00 95.06 88 HIS A C 1
ATOM 682 O O . HIS A 1 88 ? 3.363 -5.133 11.758 1.00 95.06 88 HIS A O 1
ATOM 688 N N . TYR A 1 89 ? 3.031 -3.629 10.113 1.00 96.38 89 TYR A N 1
ATOM 689 C CA . TYR A 1 89 ? 2.078 -2.801 10.839 1.00 96.38 89 TYR A CA 1
ATOM 690 C C . TYR A 1 89 ? 0.781 -3.568 11.145 1.00 96.38 89 TYR A C 1
ATOM 692 O O . TYR A 1 89 ? 0.384 -3.658 12.307 1.00 96.38 89 TYR A O 1
ATOM 700 N N . LEU A 1 90 ? 0.170 -4.196 10.136 1.00 94.94 90 LEU A N 1
ATOM 701 C CA . LEU A 1 90 ? -1.088 -4.940 10.277 1.00 94.94 90 LEU A CA 1
ATOM 702 C C . LEU A 1 90 ? -0.972 -6.150 11.213 1.00 94.94 90 LEU A C 1
ATOM 704 O O . LEU A 1 90 ? -1.928 -6.489 11.896 1.00 94.94 90 LEU A O 1
ATOM 708 N N . ARG A 1 91 ? 0.203 -6.783 11.290 1.00 93.56 91 ARG A N 1
ATOM 709 C CA . ARG A 1 91 ? 0.453 -7.891 12.230 1.00 93.56 91 ARG A CA 1
ATOM 710 C C . ARG A 1 91 ? 0.572 -7.456 13.691 1.00 93.56 91 ARG A C 1
ATOM 712 O O . ARG A 1 91 ? 0.543 -8.312 14.570 1.00 93.56 91 ARG A O 1
ATOM 719 N N . ARG A 1 92 ? 0.809 -6.168 13.947 1.00 93.44 92 ARG A N 1
ATOM 720 C CA . ARG A 1 92 ? 1.049 -5.618 15.292 1.00 93.44 92 ARG A CA 1
ATOM 721 C C . ARG A 1 92 ? -0.114 -4.792 15.816 1.00 93.44 92 ARG A C 1
ATOM 723 O O . ARG A 1 92 ? -0.228 -4.628 17.023 1.00 93.44 92 ARG A O 1
ATOM 730 N N . VAL A 1 93 ? -0.910 -4.217 14.922 1.00 92.75 93 VAL A N 1
ATOM 731 C CA . VAL A 1 93 ? -2.051 -3.389 15.299 1.00 92.75 93 VAL A CA 1
ATOM 732 C C . VAL A 1 93 ? -3.162 -4.265 15.876 1.00 92.75 93 VAL A C 1
ATOM 734 O O . VAL A 1 93 ? -3.553 -5.266 15.283 1.00 92.75 93 VAL A O 1
ATOM 737 N N . GLU A 1 94 ? -3.655 -3.891 17.053 1.00 90.12 94 GLU A N 1
ATOM 738 C CA . GLU A 1 94 ? -4.801 -4.548 17.698 1.00 90.12 94 GLU A CA 1
ATOM 739 C C . GLU A 1 94 ? -6.125 -3.856 17.330 1.00 90.12 94 GLU A C 1
ATOM 741 O O . GLU A 1 94 ? -7.200 -4.456 17.393 1.00 90.12 94 GLU A O 1
ATOM 746 N N . ASP A 1 95 ? -6.039 -2.592 16.909 1.00 89.12 95 ASP A N 1
ATOM 747 C CA . ASP A 1 95 ? -7.175 -1.776 16.501 1.00 89.12 95 ASP A CA 1
ATOM 748 C C . ASP A 1 95 ? -7.744 -2.199 15.143 1.00 89.12 95 ASP A C 1
ATOM 750 O O . ASP A 1 95 ? -7.076 -2.772 14.278 1.00 89.12 95 ASP A O 1
ATOM 754 N N . LYS A 1 96 ? -9.011 -1.845 14.915 1.00 92.81 96 LYS A N 1
ATOM 755 C CA . LYS A 1 96 ? -9.662 -2.066 13.625 1.00 92.81 96 LYS A CA 1
ATOM 756 C C . LYS A 1 96 ? -9.023 -1.172 12.567 1.00 92.81 96 LYS A C 1
ATOM 758 O O . LYS A 1 96 ? -9.062 0.050 12.676 1.00 92.81 96 LYS A O 1
ATOM 763 N N . VAL A 1 97 ? -8.523 -1.766 11.490 1.00 94.56 97 VAL A N 1
ATOM 764 C CA . VAL A 1 97 ? -7.953 -1.016 10.365 1.00 94.56 97 VAL A CA 1
ATOM 765 C C . VAL A 1 97 ? -8.912 -1.008 9.182 1.00 94.56 97 VAL A C 1
ATOM 767 O O . VAL A 1 97 ? -9.513 -2.023 8.834 1.00 94.56 97 VAL A O 1
ATOM 770 N N . CYS A 1 98 ? -9.047 0.146 8.532 1.00 94.31 98 CYS A N 1
ATOM 771 C CA . CYS A 1 98 ? -9.655 0.253 7.211 1.00 94.31 98 CYS A CA 1
ATOM 772 C C . CYS A 1 98 ? -8.606 0.753 6.218 1.00 94.31 98 CYS A C 1
ATOM 774 O O . CYS A 1 98 ? -8.075 1.856 6.356 1.00 94.31 98 CYS A O 1
ATOM 776 N N . ILE A 1 99 ? -8.324 -0.074 5.209 1.00 94.50 99 ILE A N 1
ATOM 777 C CA . ILE A 1 99 ? -7.380 0.259 4.145 1.00 94.50 99 ILE A CA 1
ATOM 778 C C . ILE A 1 99 ? -8.107 0.983 3.017 1.00 94.50 99 ILE A C 1
ATOM 780 O O . ILE A 1 99 ? -9.135 0.536 2.507 1.00 94.50 99 ILE A O 1
ATOM 784 N N . VAL A 1 100 ? -7.526 2.099 2.603 1.00 94.62 100 VAL A N 1
ATOM 785 C CA . VAL A 1 100 ? -8.043 3.004 1.589 1.00 94.62 100 VAL A CA 1
ATOM 786 C C . VAL A 1 100 ? -7.091 2.941 0.410 1.00 94.62 100 VAL A C 1
ATOM 788 O O . VAL A 1 100 ? -6.041 3.581 0.408 1.00 94.62 100 VAL A O 1
ATOM 791 N N . ALA A 1 101 ? -7.441 2.126 -0.580 1.00 93.44 101 ALA A N 1
ATOM 792 C CA . ALA A 1 101 ? -6.615 1.931 -1.761 1.00 93.44 101 ALA A CA 1
ATOM 793 C C . ALA A 1 101 ? -7.004 2.913 -2.875 1.00 93.44 101 ALA A C 1
ATOM 795 O O . ALA A 1 101 ? -8.167 2.955 -3.280 1.00 93.44 101 ALA A O 1
ATOM 796 N N . ILE A 1 102 ? -6.037 3.669 -3.405 1.00 88.31 102 ILE A N 1
ATOM 797 C CA . ILE A 1 102 ? -6.216 4.458 -4.635 1.00 88.31 102 ILE A CA 1
ATOM 798 C C . ILE A 1 102 ? -5.370 3.834 -5.738 1.00 88.31 102 ILE A C 1
ATOM 800 O O . ILE A 1 102 ? -4.167 4.064 -5.820 1.00 88.31 102 ILE A O 1
ATOM 804 N N . ASP A 1 103 ? -6.022 3.056 -6.594 1.00 84.25 103 ASP A N 1
ATOM 805 C CA . ASP A 1 103 ? -5.456 2.458 -7.801 1.00 84.25 103 ASP A CA 1
ATOM 806 C C . ASP A 1 103 ? -6.610 2.000 -8.711 1.00 84.25 103 ASP A C 1
ATOM 808 O O . ASP A 1 103 ? -7.714 1.735 -8.232 1.00 84.25 103 ASP A O 1
ATOM 812 N N . PHE A 1 104 ? -6.366 1.881 -10.018 1.00 77.94 104 PHE A N 1
ATOM 813 C CA . PHE A 1 104 ? -7.344 1.350 -10.971 1.00 77.94 104 PHE A CA 1
ATOM 814 C C . PHE A 1 104 ? -7.781 -0.074 -10.601 1.00 77.94 104 PHE A C 1
ATOM 816 O O . PHE A 1 104 ? -8.958 -0.410 -10.692 1.00 77.94 104 PHE A O 1
ATOM 823 N N . ALA A 1 105 ? -6.839 -0.898 -10.138 1.00 83.00 105 ALA A N 1
ATOM 824 C CA . ALA A 1 105 ? -7.100 -2.265 -9.701 1.00 83.00 105 ALA A CA 1
ATOM 825 C C . ALA A 1 105 ? -7.566 -2.375 -8.234 1.00 83.00 105 ALA A C 1
ATOM 827 O O . ALA A 1 105 ? -7.732 -3.484 -7.724 1.00 83.00 105 ALA A O 1
ATOM 828 N N . GLY A 1 106 ? -7.757 -1.249 -7.536 1.00 87.88 106 GLY A N 1
ATOM 829 C CA . GLY A 1 106 ? -7.986 -1.243 -6.094 1.00 87.88 106 GLY A CA 1
ATOM 830 C C . GLY A 1 106 ? -6.787 -1.809 -5.324 1.00 87.88 106 GLY A C 1
ATOM 831 O O . GLY A 1 106 ? -5.637 -1.529 -5.645 1.00 87.88 106 GLY A O 1
ATOM 832 N N . PHE A 1 107 ? -7.045 -2.600 -4.282 1.00 91.50 107 PHE A N 1
ATOM 833 C CA . PHE A 1 107 ? -5.980 -3.151 -3.432 1.00 91.50 107 PHE A CA 1
ATOM 834 C C . PHE A 1 107 ? -5.185 -4.281 -4.120 1.00 91.50 107 PHE A C 1
ATOM 836 O O . PHE A 1 107 ? -3.953 -4.336 -4.057 1.00 91.50 107 PHE A O 1
ATOM 843 N N . SER A 1 108 ? -5.892 -5.179 -4.810 1.00 94.31 108 SER A N 1
ATOM 844 C CA . SER A 1 108 ? -5.342 -6.305 -5.571 1.00 94.31 108 SER A CA 1
ATOM 845 C C . SER A 1 108 ? -6.413 -6.857 -6.515 1.00 94.31 108 SER A C 1
ATOM 847 O O . SER A 1 108 ? -7.601 -6.830 -6.184 1.00 94.31 108 SER A O 1
ATOM 849 N N . THR A 1 109 ? -6.009 -7.398 -7.667 1.00 95.31 109 THR A N 1
ATOM 850 C CA . THR A 1 109 ? -6.916 -8.171 -8.537 1.00 95.31 109 THR A CA 1
ATOM 851 C C . THR A 1 109 ? -7.059 -9.624 -8.085 1.00 95.31 109 THR A C 1
ATOM 853 O O . THR A 1 109 ? -7.981 -10.316 -8.520 1.00 95.31 109 THR A O 1
ATOM 856 N N . ASN A 1 110 ? -6.187 -10.103 -7.193 1.00 94.44 110 ASN A N 1
ATOM 857 C CA . ASN A 1 110 ? -6.237 -11.458 -6.659 1.00 94.44 110 ASN A CA 1
ATOM 858 C C . ASN A 1 110 ? -7.122 -11.517 -5.404 1.00 94.44 110 ASN A C 1
ATOM 860 O O . ASN A 1 110 ? -6.654 -11.408 -4.274 1.00 94.44 110 ASN A O 1
ATOM 864 N N . SER A 1 111 ? -8.429 -11.699 -5.601 1.00 92.50 111 SER A N 1
ATOM 865 C CA . SER A 1 111 ? -9.392 -11.741 -4.488 1.00 92.50 111 SER A CA 1
ATOM 866 C C . SER A 1 111 ? -9.161 -12.884 -3.490 1.00 92.50 111 SER A C 1
ATOM 868 O O . SER A 1 111 ? -9.534 -12.748 -2.328 1.00 92.50 111 SER A O 1
ATOM 870 N N . ALA A 1 112 ? -8.564 -14.003 -3.919 1.00 94.44 112 ALA A N 1
ATOM 871 C CA . ALA A 1 112 ? -8.234 -15.108 -3.023 1.00 94.44 112 ALA A CA 1
ATOM 872 C C . ALA A 1 112 ? -7.097 -14.714 -2.074 1.00 94.44 112 ALA A C 1
ATOM 874 O O . ALA A 1 112 ? -7.203 -14.930 -0.872 1.00 94.44 112 ALA A O 1
ATOM 875 N N . ASP A 1 113 ? -6.064 -14.063 -2.605 1.00 95.62 113 ASP A N 1
ATOM 876 C CA . ASP A 1 113 ? -4.948 -13.544 -1.816 1.00 95.62 113 ASP A CA 1
ATOM 877 C C . ASP A 1 113 ? -5.393 -12.449 -0.833 1.00 95.62 113 ASP A C 1
ATOM 879 O O . ASP A 1 113 ? -5.052 -12.511 0.341 1.00 95.62 113 ASP A O 1
ATOM 883 N N . VAL A 1 114 ? -6.277 -11.530 -1.248 1.00 93.38 114 VAL A N 1
ATOM 884 C CA . VAL A 1 114 ? -6.852 -10.512 -0.341 1.00 93.38 114 VAL A CA 1
ATOM 885 C C . VAL A 1 114 ? -7.561 -11.143 0.860 1.00 93.38 114 VAL A C 1
ATOM 887 O O . VAL A 1 114 ? -7.472 -10.612 1.962 1.00 93.38 114 VAL A O 1
ATOM 890 N N . ARG A 1 115 ? -8.263 -12.268 0.672 1.00 91.81 115 ARG A N 1
ATOM 891 C CA . ARG A 1 115 ? -8.946 -12.967 1.776 1.00 91.81 115 ARG A CA 1
ATOM 892 C C . ARG A 1 115 ? -7.982 -13.673 2.725 1.00 91.81 115 ARG A C 1
ATOM 894 O O . ARG A 1 115 ? -8.330 -13.825 3.884 1.00 91.81 115 ARG A O 1
ATOM 901 N N . ASN A 1 116 ? -6.824 -14.108 2.232 1.00 91.38 116 ASN A N 1
ATOM 902 C CA . ASN A 1 116 ? -5.806 -14.805 3.023 1.00 91.38 116 ASN A CA 1
ATOM 903 C C . ASN A 1 116 ? -4.787 -13.848 3.666 1.00 91.38 116 ASN 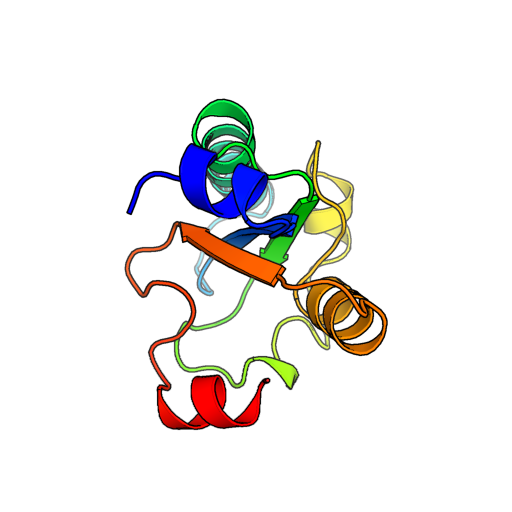A C 1
ATOM 905 O O . ASN A 1 116 ? -3.926 -14.289 4.424 1.00 91.38 116 ASN A O 1
ATOM 909 N N . PHE A 1 117 ? -4.837 -12.563 3.309 1.00 87.12 117 PHE A N 1
ATOM 910 C CA . PHE A 1 117 ? -3.903 -11.542 3.774 1.00 87.12 117 PHE A CA 1
ATOM 911 C C . PHE A 1 117 ? -4.220 -11.009 5.181 1.00 87.12 117 PHE A C 1
ATOM 913 O O . PHE A 1 117 ? -3.302 -10.583 5.882 1.00 87.12 117 PHE A O 1
ATOM 920 N N . PHE A 1 118 ? -5.499 -11.021 5.568 1.00 79.38 118 PHE A N 1
ATOM 921 C CA . PHE A 1 118 ? -6.002 -10.616 6.885 1.00 79.38 118 PHE A CA 1
ATOM 922 C C . PHE A 1 118 ? -6.294 -11.845 7.746 1.00 79.38 118 PHE A C 1
ATOM 924 O O . PHE A 1 118 ? -6.094 -11.747 8.976 1.00 79.38 118 PHE A O 1
#

Solvent-accessible surface area (backbone atoms only — not comparable to full-atom values): 6917 Å² total; per-residue (Å²): 137,61,69,70,54,46,47,74,74,57,34,49,37,32,24,36,39,65,33,58,73,76,90,70,53,68,70,58,49,42,55,54,49,43,55,52,48,50,50,35,53,78,71,56,76,32,81,44,28,29,40,34,71,61,37,55,50,67,52,54,68,92,60,33,53,78,87,56,46,66,76,53,57,75,72,46,78,85,56,78,40,35,40,56,49,45,51,57,47,64,77,67,55,86,67,51,73,43,79,47,52,62,43,97,61,44,86,46,67,37,66,69,52,60,65,72,72,115

Nearest PDB structures (foldseek):
  3ot5-assembly5_A  TM=4.025E-01  e=1.129E+00  Listeria monocytogenes EGD-e
  3ot5-assembly6_D  TM=3.822E-01  e=1.668E+00  Listeria monocytogenes EGD-e
  2pe5-assembly2_C-2  TM=2.183E-01  e=2.807E+00  Escherichia coli

Secondary structure (DSSP, 8-state):
--HHHHHHTTPEEEEEEE----S--HHHHHHHHHHHHHHHHHHH--SEEEEESS--TTS-GGGTTSS--HHHHHT-SS--B-HHHHHHHHTT--S-EEEEEESTT-S-S-HHHHHHH-

Radius of gyration: 13.71 Å; Cα contacts (8 Å, |Δi|>4): 198; chains: 1; bounding box: 35×30×36 Å